Protein AF-D6LEA3-F1 (afdb_monomer_lite)

Structure (mmCIF, N/CA/C/O backbone):
data_AF-D6LEA3-F1
#
_entry.id   AF-D6LEA3-F1
#
loop_
_atom_site.group_PDB
_atom_site.id
_atom_site.type_symbol
_atom_site.label_atom_id
_atom_site.label_alt_id
_atom_site.label_comp_id
_atom_site.label_asym_id
_atom_site.label_entity_id
_atom_site.label_seq_id
_atom_site.pdbx_PDB_ins_code
_atom_site.Cartn_x
_atom_site.Cartn_y
_atom_site.Cartn_z
_atom_site.occupancy
_atom_site.B_iso_or_equiv
_atom_site.auth_seq_id
_atom_site.auth_comp_id
_atom_site.auth_asym_id
_atom_site.auth_atom_id
_atom_site.pdbx_PDB_model_num
ATOM 1 N N . MET A 1 1 ? -4.993 10.351 20.987 1.00 53.00 1 MET A N 1
ATOM 2 C CA . MET A 1 1 ? -3.662 10.835 20.564 1.00 53.00 1 MET A CA 1
ATOM 3 C C . MET A 1 1 ? -3.003 9.816 19.633 1.00 53.00 1 MET A C 1
ATOM 5 O O . MET A 1 1 ? -2.596 10.215 18.554 1.00 53.00 1 MET A O 1
ATOM 9 N N . GLU A 1 2 ? -3.050 8.515 19.950 1.00 58.25 2 GLU A N 1
ATOM 10 C CA . GLU A 1 2 ? -2.489 7.423 19.121 1.00 58.25 2 GLU A CA 1
ATOM 11 C C . GLU A 1 2 ? -2.994 7.355 17.669 1.00 58.25 2 GLU A C 1
ATOM 13 O O . GLU A 1 2 ? -2.197 7.156 16.766 1.00 58.25 2 GLU A O 1
ATOM 18 N N . VAL A 1 3 ? -4.288 7.576 17.401 1.00 57.06 3 VAL A N 1
ATOM 19 C CA . VAL A 1 3 ? -4.841 7.487 16.027 1.00 57.06 3 VAL A CA 1
ATOM 20 C C . VAL A 1 3 ? -4.247 8.537 15.071 1.00 57.06 3 VAL A C 1
ATOM 22 O O . VAL A 1 3 ? -4.172 8.295 13.869 1.00 57.06 3 VAL A O 1
ATOM 25 N N . ARG A 1 4 ? -3.821 9.700 15.591 1.00 60.16 4 ARG A N 1
ATOM 26 C CA . ARG A 1 4 ? -3.188 10.751 14.776 1.00 60.16 4 ARG A CA 1
ATOM 27 C C . ARG A 1 4 ? -1.740 10.409 14.437 1.00 60.16 4 ARG A C 1
ATOM 29 O O . ARG A 1 4 ? -1.396 10.510 13.269 1.00 60.16 4 ARG A O 1
ATOM 36 N N . MET A 1 5 ? -0.962 9.952 15.428 1.00 61.69 5 MET A N 1
ATOM 37 C CA . MET A 1 5 ? 0.414 9.479 15.200 1.00 61.69 5 MET A CA 1
ATOM 38 C C . MET A 1 5 ? 0.423 8.336 14.205 1.00 61.69 5 MET A C 1
ATOM 40 O O . MET A 1 5 ? 1.197 8.371 13.266 1.00 61.69 5 MET A O 1
ATOM 44 N N . LYS A 1 6 ? -0.538 7.414 14.347 1.00 71.19 6 LYS A N 1
ATOM 45 C CA . LYS A 1 6 ? -0.751 6.373 13.363 1.00 71.19 6 LYS A CA 1
ATOM 46 C C . LYS A 1 6 ? -0.901 7.009 11.976 1.00 71.19 6 LYS A C 1
ATOM 48 O O . LYS A 1 6 ? 0.014 6.892 11.176 1.00 71.19 6 LYS A O 1
ATOM 53 N N . LEU A 1 7 ? -1.989 7.710 11.641 1.00 71.75 7 LEU A N 1
ATOM 54 C CA . LEU A 1 7 ? -2.197 8.226 10.265 1.00 71.75 7 LEU A CA 1
ATOM 55 C C . LEU A 1 7 ? -0.983 8.964 9.657 1.00 71.75 7 LEU A C 1
ATOM 57 O O . LEU A 1 7 ? -0.750 8.831 8.457 1.00 71.75 7 LEU A O 1
ATOM 61 N N . GLU A 1 8 ? -0.203 9.681 10.469 1.00 78.56 8 GLU A N 1
ATOM 62 C CA . GLU A 1 8 ? 1.066 10.302 10.064 1.00 78.56 8 GLU A CA 1
ATOM 63 C C . GLU A 1 8 ? 2.120 9.296 9.565 1.00 78.56 8 GLU A C 1
ATOM 65 O O . GLU A 1 8 ? 2.791 9.596 8.576 1.00 78.56 8 GLU A O 1
ATOM 70 N N . ASP A 1 9 ? 2.239 8.098 10.144 1.00 78.94 9 ASP A N 1
ATOM 71 C CA . ASP A 1 9 ? 3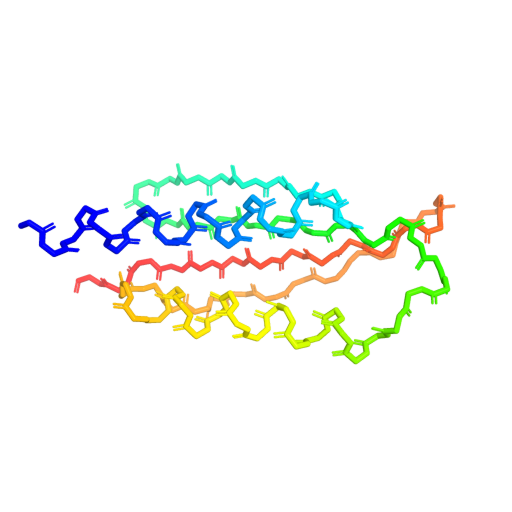.185 7.086 9.651 1.00 78.94 9 ASP A CA 1
ATOM 72 C C . ASP A 1 9 ? 2.753 6.518 8.288 1.00 78.94 9 ASP A C 1
ATOM 74 O O . ASP A 1 9 ? 3.603 6.289 7.431 1.00 78.94 9 ASP A O 1
ATOM 78 N N . LEU A 1 10 ? 1.445 6.376 8.017 1.00 77.94 10 LEU A N 1
ATOM 79 C CA . LEU A 1 10 ? 0.960 5.944 6.691 1.00 77.94 10 LEU A CA 1
ATOM 80 C C . LEU A 1 10 ? 1.287 6.990 5.614 1.00 77.94 10 LEU A C 1
ATOM 82 O O . LEU A 1 10 ? 1.705 6.648 4.508 1.00 77.94 10 LEU A O 1
ATOM 86 N N . PHE A 1 11 ? 1.146 8.276 5.948 1.00 79.69 11 PHE A N 1
ATOM 87 C CA . PHE A 1 11 ? 1.582 9.363 5.069 1.00 79.69 11 PHE A CA 1
ATOM 88 C C . PHE A 1 11 ? 3.107 9.440 4.936 1.00 79.69 11 PHE A C 1
ATOM 90 O O . PHE A 1 11 ? 3.598 9.805 3.868 1.00 79.69 11 PHE A O 1
ATOM 97 N N . SER A 1 12 ? 3.852 9.098 5.987 1.00 84.00 12 SER A N 1
ATOM 98 C CA . SER A 1 12 ? 5.317 9.069 5.962 1.00 84.00 12 SER A CA 1
ATOM 99 C C . SER A 1 12 ? 5.827 7.955 5.056 1.00 84.00 12 SER A C 1
ATOM 101 O O . SER A 1 12 ? 6.677 8.218 4.213 1.00 84.00 12 SER A O 1
ATOM 103 N N . LEU A 1 13 ? 5.234 6.761 5.137 1.00 80.06 13 LEU A N 1
ATOM 104 C CA . LEU A 1 13 ? 5.569 5.647 4.256 1.00 80.06 13 LEU A CA 1
ATOM 105 C C . LEU A 1 13 ? 5.182 5.945 2.801 1.00 80.06 13 LEU A C 1
ATOM 107 O O . LEU A 1 13 ? 5.965 5.697 1.895 1.00 80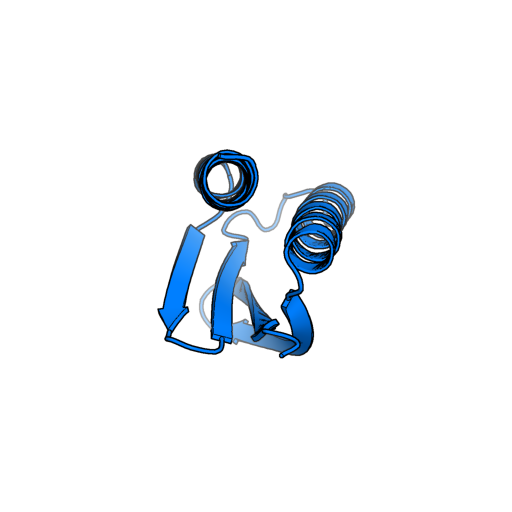.06 13 LEU A O 1
ATOM 111 N N . LYS A 1 14 ? 4.028 6.588 2.560 1.00 81.94 14 LYS A N 1
ATOM 112 C CA . LYS A 1 14 ? 3.691 7.110 1.223 1.00 81.94 14 LYS A CA 1
ATOM 113 C C . LYS A 1 14 ? 4.786 8.046 0.699 1.00 81.94 14 LYS A C 1
ATOM 115 O O . LYS A 1 14 ? 5.166 7.962 -0.465 1.00 81.94 14 LYS A O 1
ATOM 120 N N . LYS A 1 15 ? 5.265 8.963 1.542 1.00 84.44 15 LYS A N 1
ATOM 121 C CA . LYS A 1 15 ? 6.314 9.917 1.172 1.00 84.44 15 LYS A CA 1
ATOM 122 C C . LYS A 1 15 ? 7.638 9.214 0.874 1.00 84.44 15 LYS A C 1
ATOM 124 O O . LYS A 1 15 ? 8.310 9.629 -0.057 1.00 84.44 15 LYS A O 1
ATOM 129 N N . GLU A 1 16 ? 7.982 8.179 1.635 1.00 84.19 16 GLU A N 1
ATOM 130 C CA . GLU A 1 16 ? 9.158 7.339 1.394 1.00 84.19 16 GLU A CA 1
ATOM 131 C C . GLU A 1 16 ? 9.088 6.671 0.018 1.00 84.19 16 GLU A C 1
ATOM 133 O O . GLU A 1 16 ? 10.004 6.822 -0.777 1.00 84.19 16 GLU A O 1
ATOM 138 N N . LEU A 1 17 ? 7.950 6.053 -0.311 1.00 81.56 17 LEU A N 1
ATOM 139 C CA . LEU A 1 17 ? 7.729 5.460 -1.631 1.00 81.56 17 LEU A CA 1
ATOM 140 C C . LEU A 1 17 ? 7.789 6.495 -2.757 1.00 81.56 17 LEU A C 1
ATOM 142 O O . LEU A 1 17 ? 8.276 6.191 -3.832 1.00 81.56 17 LEU A O 1
ATOM 146 N N . SER A 1 18 ? 7.349 7.729 -2.502 1.00 83.50 18 SER A N 1
ATOM 147 C CA . SER A 1 18 ? 7.353 8.799 -3.510 1.00 83.50 18 SER A CA 1
ATOM 148 C C . SER A 1 18 ? 8.759 9.301 -3.886 1.00 83.50 18 SER A C 1
ATOM 150 O O . SER A 1 18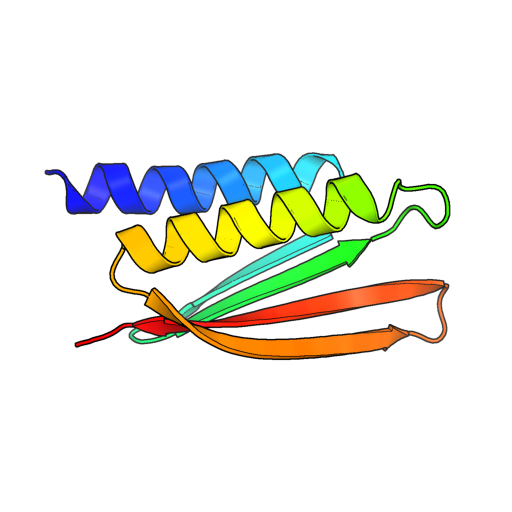 ? 8.858 10.197 -4.722 1.00 83.50 18 SER A O 1
ATOM 152 N N . TYR A 1 19 ? 9.827 8.834 -3.221 1.00 80.75 19 TYR A N 1
ATOM 153 C CA . TYR A 1 19 ? 11.206 9.152 -3.615 1.00 80.75 19 TYR A CA 1
ATOM 154 C C . TYR A 1 19 ? 11.686 8.309 -4.792 1.00 80.75 19 TYR A C 1
ATOM 156 O O . TYR A 1 19 ? 12.452 8.824 -5.601 1.00 80.75 19 TYR A O 1
ATOM 164 N N . ASP A 1 20 ? 11.221 7.063 -4.861 1.00 79.31 20 ASP A N 1
ATOM 165 C CA . ASP A 1 20 ? 11.681 6.073 -5.836 1.00 79.31 20 ASP A CA 1
ATOM 166 C C . ASP A 1 20 ? 10.563 5.661 -6.814 1.00 79.31 20 ASP A C 1
ATOM 168 O O . ASP A 1 20 ? 10.854 5.126 -7.871 1.00 79.31 20 ASP A O 1
ATOM 172 N N . TYR A 1 21 ? 9.290 5.924 -6.485 1.00 80.81 21 TYR A N 1
ATOM 173 C CA . TYR A 1 21 ? 8.117 5.511 -7.267 1.00 80.81 21 TYR A CA 1
ATOM 174 C C . TYR A 1 21 ? 7.126 6.659 -7.459 1.00 80.81 21 TYR A C 1
ATOM 176 O O . TYR A 1 21 ? 6.968 7.522 -6.584 1.00 80.81 21 TYR A O 1
ATOM 184 N N . GLU A 1 22 ? 6.342 6.623 -8.537 1.00 83.62 22 GLU A N 1
ATOM 185 C CA . GLU A 1 22 ? 5.188 7.514 -8.654 1.00 83.62 22 GLU A CA 1
ATOM 186 C C . GLU A 1 22 ? 4.053 6.991 -7.760 1.00 83.62 22 GLU A C 1
ATOM 188 O O . GLU A 1 22 ? 3.539 5.890 -7.958 1.00 83.62 22 GLU A O 1
ATOM 193 N N . VAL A 1 23 ? 3.646 7.764 -6.741 1.00 82.44 23 VAL A N 1
ATOM 194 C CA . VAL A 1 23 ? 2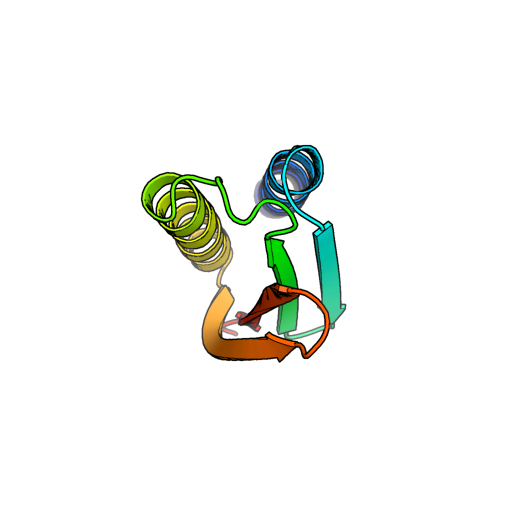.628 7.320 -5.770 1.00 82.44 23 VAL A CA 1
ATOM 195 C C . VAL A 1 23 ? 1.435 8.261 -5.673 1.00 82.44 23 VAL A C 1
ATOM 197 O O . VAL A 1 23 ? 1.495 9.352 -5.087 1.00 82.44 23 VAL A O 1
ATOM 200 N N . ILE A 1 24 ? 0.272 7.776 -6.109 1.00 85.19 24 ILE A N 1
ATOM 201 C CA . ILE A 1 24 ? -1.010 8.462 -5.934 1.00 85.19 24 ILE A CA 1
ATOM 202 C C . ILE A 1 24 ? -1.727 7.878 -4.722 1.00 85.19 24 ILE A C 1
ATOM 204 O O . ILE A 1 24 ? -2.103 6.712 -4.700 1.00 85.19 24 ILE A O 1
ATOM 208 N N . PHE A 1 25 ? -1.984 8.719 -3.721 1.00 84.06 25 PHE A N 1
ATOM 209 C CA . PHE A 1 25 ? -2.695 8.327 -2.504 1.00 84.06 25 PHE A CA 1
ATOM 210 C C . PHE A 1 25 ? -4.018 9.075 -2.392 1.00 84.06 25 PHE A C 1
ATOM 212 O O . PHE A 1 25 ? -4.035 10.308 -2.354 1.00 84.06 25 PHE A O 1
ATOM 219 N N . GLN A 1 26 ? -5.111 8.327 -2.284 1.00 85.38 26 GLN A N 1
ATOM 220 C CA . GLN A 1 26 ? -6.459 8.852 -2.107 1.00 85.38 26 GLN A CA 1
ATOM 221 C C . GLN A 1 26 ? -7.105 8.237 -0.867 1.00 85.38 26 GLN A C 1
ATOM 223 O O . GLN A 1 26 ? -7.216 7.020 -0.738 1.00 85.38 26 GLN A O 1
ATOM 228 N N . LEU A 1 27 ? -7.560 9.097 0.045 1.00 79.12 27 LEU A N 1
ATOM 229 C CA . LEU A 1 27 ? -8.289 8.704 1.245 1.00 79.12 27 LEU A CA 1
ATOM 230 C C . LEU A 1 27 ? -9.739 9.165 1.126 1.00 79.12 27 LEU A C 1
ATOM 232 O O . LEU A 1 27 ? -10.016 10.362 1.073 1.00 79.12 27 LEU A O 1
ATOM 236 N N . ASN A 1 28 ? -10.658 8.209 1.186 1.00 78.12 28 ASN A N 1
ATOM 237 C CA . ASN A 1 28 ? -12.089 8.453 1.306 1.00 78.12 28 ASN A CA 1
ATOM 238 C C . ASN A 1 28 ? -12.574 7.925 2.666 1.00 78.12 28 ASN A C 1
ATOM 240 O O . ASN A 1 28 ? -11.875 7.175 3.342 1.00 78.12 28 ASN A O 1
ATOM 244 N N . ASN A 1 29 ? -13.808 8.251 3.069 1.00 71.88 29 ASN A N 1
ATOM 245 C CA . ASN A 1 29 ? -14.336 7.950 4.415 1.00 71.88 29 ASN A CA 1
ATOM 246 C C . ASN A 1 29 ? -14.212 6.482 4.880 1.00 71.88 29 ASN A C 1
ATOM 248 O O . ASN A 1 29 ? -14.330 6.213 6.075 1.00 71.88 29 ASN A O 1
ATOM 252 N N . LYS A 1 30 ? -14.046 5.530 3.956 1.00 78.19 30 LYS A N 1
ATOM 253 C CA . LYS A 1 30 ? -13.959 4.092 4.247 1.00 78.19 30 LYS A CA 1
ATOM 254 C C . LYS A 1 30 ? -12.856 3.367 3.486 1.00 78.19 30 LYS A C 1
ATOM 256 O O . LYS A 1 30 ? -12.726 2.163 3.671 1.00 78.19 30 LYS A O 1
ATOM 261 N N . THR A 1 31 ? -12.123 4.050 2.614 1.00 82.19 31 THR A N 1
ATOM 262 C CA . THR A 1 31 ? -11.159 3.399 1.726 1.00 82.19 31 THR A CA 1
ATOM 263 C C . THR A 1 31 ? -9.898 4.227 1.599 1.00 82.19 31 THR A C 1
ATOM 265 O O . THR A 1 31 ? -9.970 5.453 1.511 1.00 82.19 31 THR A O 1
ATOM 268 N N . VAL A 1 32 ? -8.763 3.544 1.550 1.00 83.75 32 VAL A N 1
ATOM 269 C CA . VAL A 1 32 ? -7.479 4.107 1.137 1.00 83.75 32 VAL A CA 1
ATOM 270 C C . VAL A 1 32 ? -7.124 3.446 -0.183 1.00 83.75 32 VAL A C 1
ATOM 272 O O . VAL A 1 32 ? -7.126 2.223 -0.273 1.00 83.75 32 VAL A O 1
ATOM 275 N N . THR A 1 33 ? -6.850 4.241 -1.204 1.00 85.44 33 THR A N 1
ATOM 276 C CA . THR A 1 33 ? -6.386 3.759 -2.504 1.00 85.44 33 THR A CA 1
ATOM 277 C C . THR A 1 33 ? -4.998 4.313 -2.745 1.00 85.44 33 THR A C 1
ATOM 279 O O . THR A 1 33 ? -4.777 5.516 -2.591 1.00 85.44 33 THR A O 1
ATOM 282 N N . ILE A 1 34 ? -4.074 3.429 -3.098 1.00 83.94 34 ILE A N 1
ATOM 283 C CA . ILE A 1 34 ? -2.678 3.756 -3.349 1.00 83.94 34 ILE A CA 1
ATOM 284 C C . ILE A 1 34 ? -2.331 3.166 -4.707 1.00 83.94 34 ILE A C 1
ATOM 286 O O . ILE A 1 34 ? -2.415 1.953 -4.873 1.00 83.94 34 ILE A O 1
ATOM 290 N N . LEU A 1 35 ? -2.020 4.017 -5.679 1.00 85.38 35 LEU A N 1
ATOM 291 C CA . LEU A 1 35 ? -1.397 3.591 -6.929 1.00 85.38 35 LEU A CA 1
ATOM 292 C C . LEU A 1 35 ? 0.097 3.838 -6.809 1.00 85.38 35 LEU A C 1
ATOM 294 O O . LEU A 1 35 ? 0.483 4.910 -6.344 1.00 85.38 35 LEU A O 1
ATOM 298 N N . VAL A 1 36 ? 0.884 2.843 -7.189 1.00 84.06 36 VAL A N 1
ATOM 299 C CA . VAL A 1 36 ? 2.341 2.875 -7.207 1.00 84.06 36 VAL A CA 1
ATOM 300 C C . VAL A 1 36 ? 2.776 2.471 -8.610 1.00 84.06 36 VAL A C 1
ATOM 302 O O . VAL A 1 36 ? 2.376 1.405 -9.076 1.00 84.06 36 VAL A O 1
ATOM 305 N N . THR A 1 37 ? 3.547 3.327 -9.263 1.00 81.50 37 THR A N 1
ATOM 306 C CA . THR A 1 37 ? 4.140 3.084 -10.578 1.00 81.50 37 THR A CA 1
ATOM 307 C C . THR A 1 37 ? 5.638 2.887 -10.391 1.00 81.50 37 THR A C 1
ATOM 309 O O . THR A 1 37 ? 6.277 3.721 -9.741 1.00 81.50 37 THR A O 1
ATOM 312 N N . ASP A 1 38 ? 6.173 1.788 -10.919 1.00 73.88 38 ASP A N 1
ATOM 313 C CA . ASP A 1 38 ? 7.619 1.583 -11.002 1.00 73.88 38 ASP A CA 1
ATOM 314 C C . ASP A 1 38 ? 8.116 2.169 -12.327 1.00 73.88 38 ASP A C 1
ATOM 316 O O . ASP A 1 38 ? 7.793 1.638 -13.385 1.00 73.88 38 ASP A O 1
ATOM 320 N N . GLU A 1 39 ? 8.794 3.320 -12.260 1.00 65.12 39 GLU A N 1
ATOM 321 C CA . GLU A 1 39 ? 9.330 4.019 -13.443 1.00 65.12 39 GLU A CA 1
ATOM 322 C C . GLU A 1 39 ? 10.691 3.440 -13.884 1.00 65.12 39 GLU A C 1
ATOM 324 O O . GLU A 1 39 ? 11.170 3.745 -14.978 1.00 65.12 39 GLU A O 1
ATOM 329 N N . ASP A 1 40 ? 11.332 2.610 -13.050 1.00 59.94 40 ASP A N 1
ATOM 330 C CA . ASP A 1 40 ? 12.629 2.005 -13.347 1.00 59.94 40 ASP A CA 1
ATOM 331 C C . ASP A 1 40 ? 12.463 0.507 -13.657 1.00 59.94 40 ASP A C 1
ATOM 333 O O . ASP A 1 40 ? 12.398 -0.333 -12.763 1.00 59.94 40 ASP A O 1
ATOM 337 N N . GLU A 1 41 ? 12.514 0.140 -14.945 1.00 55.19 41 GLU A N 1
ATOM 338 C CA . GLU A 1 41 ? 12.581 -1.269 -15.396 1.00 55.19 41 GLU A CA 1
ATOM 339 C C . GLU A 1 41 ? 13.813 -2.031 -14.835 1.00 55.19 41 GLU A C 1
ATOM 341 O O . GLU A 1 41 ? 13.878 -3.259 -14.922 1.00 55.19 41 GLU A O 1
ATOM 346 N N . GLU A 1 42 ? 14.809 -1.328 -14.268 1.00 56.50 42 GLU A N 1
ATOM 347 C CA . GLU A 1 42 ? 15.982 -1.911 -13.587 1.00 56.50 42 GLU A CA 1
ATOM 348 C C . GLU A 1 42 ? 15.835 -2.000 -12.051 1.00 56.50 42 GLU A C 1
ATOM 350 O O . GLU A 1 42 ? 16.760 -2.462 -11.372 1.00 56.50 42 GLU A O 1
ATOM 355 N N . GLY A 1 43 ? 14.697 -1.573 -11.493 1.00 61.84 43 GLY A N 1
ATOM 356 C CA . GLY A 1 43 ? 14.382 -1.691 -10.073 1.00 61.84 43 GLY A CA 1
ATOM 357 C C . GLY A 1 43 ? 14.343 -3.151 -9.607 1.00 61.84 43 GLY A C 1
ATOM 358 O O . GLY A 1 43 ? 13.864 -4.047 -10.301 1.00 61.84 43 GLY A O 1
ATOM 359 N N . ASP A 1 44 ? 14.868 -3.423 -8.411 1.00 68.31 44 ASP A N 1
ATOM 360 C CA . ASP A 1 44 ? 14.852 -4.773 -7.842 1.00 68.31 44 ASP A CA 1
ATOM 361 C C . ASP A 1 44 ? 13.404 -5.097 -7.412 1.00 68.31 44 ASP A C 1
ATOM 363 O O . ASP A 1 44 ? 12.926 -4.584 -6.397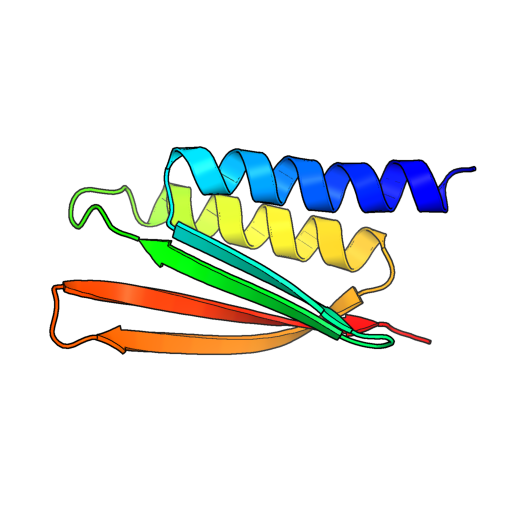 1.00 68.31 44 ASP A O 1
ATOM 367 N N . GLU A 1 45 ? 12.683 -5.944 -8.163 1.00 74.25 45 GLU A N 1
ATOM 368 C CA . GLU A 1 45 ? 11.290 -6.364 -7.871 1.00 74.25 45 GLU A CA 1
ATOM 369 C C . GLU A 1 45 ? 11.093 -6.798 -6.400 1.00 74.25 45 GLU A C 1
ATOM 371 O O . GLU A 1 45 ? 10.004 -6.690 -5.818 1.00 74.25 45 GLU A O 1
ATOM 376 N N . ILE A 1 46 ? 12.167 -7.296 -5.775 1.00 78.81 46 ILE A N 1
ATOM 377 C CA . ILE A 1 46 ? 12.227 -7.668 -4.359 1.00 78.81 46 ILE A CA 1
ATOM 378 C C . ILE A 1 46 ? 12.049 -6.443 -3.453 1.00 78.81 46 ILE A C 1
ATOM 380 O O . ILE A 1 46 ? 11.292 -6.506 -2.479 1.00 78.81 46 ILE A O 1
ATOM 384 N N . GLU A 1 47 ? 12.737 -5.340 -3.747 1.00 81.38 47 GLU A N 1
ATOM 385 C CA . GLU A 1 47 ? 12.628 -4.087 -3.001 1.00 81.38 47 GLU A CA 1
ATOM 386 C C . GLU A 1 47 ? 11.221 -3.500 -3.133 1.00 81.38 47 GLU A C 1
ATOM 388 O O . GLU A 1 47 ? 10.607 -3.141 -2.120 1.00 81.38 47 GLU A O 1
ATOM 393 N N . PHE A 1 48 ? 10.673 -3.500 -4.351 1.00 80.38 48 PHE A N 1
ATOM 394 C CA . PHE A 1 48 ? 9.306 -3.058 -4.616 1.00 80.38 48 PHE A CA 1
ATOM 395 C C . PHE A 1 48 ? 8.286 -3.869 -3.805 1.00 80.38 48 PHE A C 1
ATOM 397 O O . PHE A 1 48 ? 7.492 -3.324 -3.030 1.00 80.38 48 PHE A O 1
ATOM 404 N N . SER A 1 49 ? 8.378 -5.199 -3.878 1.00 82.75 49 SER A N 1
ATOM 405 C CA . SER A 1 49 ? 7.517 -6.118 -3.129 1.00 82.75 49 SER A CA 1
ATOM 406 C C . SER A 1 49 ? 7.635 -5.931 -1.612 1.00 82.75 49 SER A C 1
ATOM 408 O O . SER A 1 49 ? 6.638 -6.009 -0.886 1.00 82.75 49 SER A O 1
ATOM 410 N N . TYR A 1 50 ? 8.841 -5.681 -1.098 1.00 86.38 50 TYR A N 1
ATOM 411 C CA . TYR A 1 50 ? 9.066 -5.418 0.325 1.00 86.38 50 TYR A CA 1
ATOM 412 C C . TYR A 1 50 ? 8.364 -4.131 0.778 1.00 86.38 50 TYR A C 1
ATOM 414 O O . TYR A 1 50 ? 7.648 -4.123 1.785 1.00 86.38 50 TYR A O 1
ATOM 422 N N . LYS A 1 51 ? 8.512 -3.062 -0.003 1.00 83.69 51 LYS A N 1
ATOM 423 C CA . LYS A 1 51 ? 7.897 -1.755 0.229 1.00 83.69 51 LYS A CA 1
ATOM 424 C C . LYS A 1 51 ? 6.359 -1.810 0.180 1.00 83.69 51 LYS A C 1
ATOM 426 O O . LYS A 1 51 ? 5.701 -1.263 1.071 1.00 83.69 51 LYS A O 1
ATOM 431 N N . LEU A 1 52 ? 5.768 -2.558 -0.759 1.00 84.88 52 LEU A N 1
ATOM 432 C CA . LEU A 1 52 ? 4.317 -2.807 -0.788 1.00 84.88 52 LEU A CA 1
ATOM 433 C C . LEU A 1 52 ? 3.834 -3.584 0.447 1.00 84.88 52 LEU A C 1
ATOM 435 O O . LEU A 1 52 ? 2.815 -3.235 1.047 1.00 84.88 52 LEU A O 1
ATOM 439 N N . ASN A 1 53 ? 4.577 -4.606 0.879 1.00 87.62 53 ASN A N 1
ATOM 440 C CA . ASN A 1 53 ? 4.236 -5.373 2.079 1.00 87.62 53 ASN A CA 1
ATOM 441 C C . ASN A 1 53 ? 4.303 -4.527 3.358 1.00 87.62 53 ASN A C 1
ATOM 443 O O . ASN A 1 53 ? 3.459 -4.683 4.243 1.00 87.62 53 ASN A O 1
ATOM 447 N N . LEU A 1 54 ? 5.268 -3.610 3.474 1.00 87.88 54 LEU A N 1
ATOM 448 C CA . LEU A 1 54 ? 5.313 -2.651 4.583 1.00 87.88 54 LEU A CA 1
ATOM 449 C C . LEU A 1 54 ? 4.048 -1.789 4.630 1.00 87.88 54 LEU A C 1
ATOM 451 O O . LEU A 1 54 ? 3.467 -1.610 5.700 1.00 87.88 54 LEU A O 1
ATOM 455 N N . LEU A 1 55 ? 3.592 -1.309 3.473 1.00 85.25 55 LEU A N 1
ATOM 456 C CA . LEU A 1 55 ? 2.386 -0.494 3.353 1.00 85.25 55 LEU A CA 1
ATOM 457 C C . LEU A 1 55 ? 1.132 -1.258 3.783 1.00 85.25 55 LEU A C 1
ATOM 459 O O . LEU A 1 55 ? 0.299 -0.710 4.505 1.00 85.25 55 LEU A O 1
ATOM 463 N N . ILE A 1 56 ? 1.024 -2.528 3.384 1.00 87.56 56 ILE A N 1
ATOM 464 C CA . ILE A 1 56 ? -0.084 -3.407 3.772 1.00 87.56 56 ILE A CA 1
ATOM 465 C C . ILE A 1 56 ? -0.094 -3.625 5.287 1.00 87.56 56 ILE A C 1
ATOM 467 O O . ILE A 1 56 ? -1.101 -3.351 5.937 1.00 87.56 56 ILE A O 1
ATOM 471 N N . ASN A 1 57 ? 1.040 -4.030 5.863 1.00 88.19 57 ASN A N 1
ATOM 472 C CA . ASN A 1 57 ? 1.162 -4.252 7.306 1.00 88.19 57 ASN A CA 1
ATOM 473 C C . ASN A 1 57 ? 0.851 -2.982 8.110 1.00 88.19 57 ASN A C 1
ATOM 475 O O . ASN A 1 57 ? 0.221 -3.040 9.169 1.00 88.19 57 ASN A O 1
ATOM 479 N N . LEU A 1 58 ? 1.288 -1.821 7.617 1.00 85.38 58 LEU A N 1
ATOM 480 C CA . LEU A 1 58 ? 1.009 -0.548 8.263 1.00 85.38 58 LEU A CA 1
ATOM 481 C C . LEU A 1 58 ? -0.479 -0.201 8.175 1.00 85.38 58 LEU A C 1
ATOM 483 O O . LEU A 1 58 ? -1.062 0.192 9.177 1.00 85.38 58 LEU A O 1
ATOM 487 N N . ALA A 1 59 ? -1.124 -0.398 7.023 1.00 84.31 59 ALA A N 1
ATOM 488 C CA . ALA A 1 59 ? -2.563 -0.192 6.880 1.00 84.31 59 ALA A CA 1
ATOM 489 C C . ALA A 1 59 ? -3.369 -1.071 7.864 1.00 84.31 59 ALA A C 1
ATOM 491 O O . ALA A 1 59 ? -4.281 -0.577 8.536 1.00 84.31 59 ALA A O 1
ATOM 492 N N . GLU A 1 60 ? -2.978 -2.334 8.046 1.00 86.12 60 GLU A N 1
ATOM 493 C CA . GLU A 1 60 ? -3.638 -3.259 8.978 1.00 86.12 60 GLU A CA 1
ATOM 494 C C . GLU A 1 60 ? -3.567 -2.795 10.440 1.00 86.12 60 GLU A C 1
ATOM 496 O O . GLU A 1 60 ? -4.567 -2.848 11.161 1.00 86.12 60 GLU A O 1
ATOM 501 N N . GLN A 1 61 ? -2.441 -2.221 10.881 1.00 85.69 61 GLN A N 1
ATOM 502 C CA . GLN A 1 61 ? -2.295 -1.666 12.240 1.00 85.69 61 GLN A CA 1
ATOM 503 C C . GLN A 1 61 ? -3.266 -0.498 12.545 1.00 85.69 61 GLN A C 1
ATOM 505 O O . GLN A 1 61 ? -3.358 -0.025 13.692 1.00 85.69 61 GLN A O 1
ATOM 510 N N . TYR A 1 62 ? -3.946 0.006 11.508 1.00 79.62 62 TYR A N 1
ATOM 511 C CA . TYR A 1 62 ? -4.792 1.200 11.494 1.00 79.62 62 TYR A CA 1
ATOM 512 C C . TYR A 1 62 ? -6.248 0.836 11.226 1.00 79.62 62 TYR A C 1
ATOM 514 O O . TYR A 1 62 ? -7.072 1.721 10.979 1.00 79.62 62 TYR A O 1
ATOM 522 N N . ASN A 1 63 ? -6.56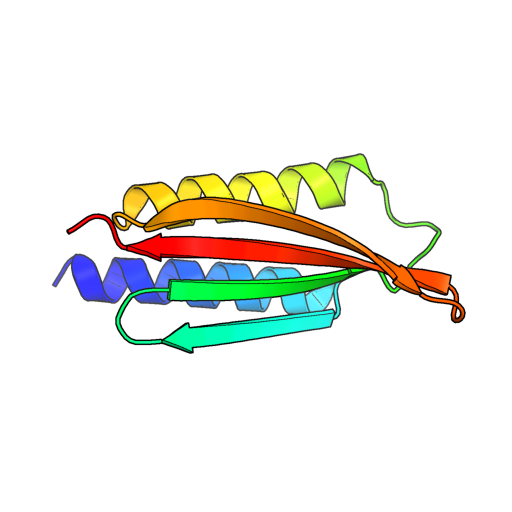1 -0.459 11.310 1.00 82.75 63 ASN A N 1
ATOM 523 C CA . ASN A 1 63 ? -7.854 -1.039 10.989 1.00 82.75 63 ASN A CA 1
ATOM 524 C C . ASN A 1 63 ? -8.232 -0.802 9.525 1.00 82.75 63 ASN A C 1
ATOM 526 O O . ASN A 1 63 ? -9.395 -0.536 9.225 1.00 82.75 63 ASN A O 1
ATOM 530 N N . TYR A 1 64 ? -7.257 -0.842 8.619 1.00 85.69 64 TYR A N 1
ATOM 531 C CA . TYR A 1 64 ? -7.519 -0.961 7.195 1.00 85.69 64 TYR A CA 1
ATOM 532 C C . TYR A 1 64 ? -7.109 -2.355 6.728 1.00 85.69 64 TYR A C 1
ATOM 534 O O . TYR A 1 64 ? -5.938 -2.705 6.786 1.00 85.69 64 TYR A O 1
ATOM 542 N N . SER A 1 65 ? -8.060 -3.138 6.242 1.00 88.25 65 SER A N 1
ATOM 543 C CA . SER A 1 65 ? -7.799 -4.422 5.604 1.00 88.25 65 SER A CA 1
ATOM 544 C C . SER A 1 65 ? -7.557 -4.219 4.110 1.00 88.25 65 SER A C 1
ATOM 546 O O . SER A 1 65 ? -8.214 -3.394 3.466 1.00 88.25 65 SER A O 1
ATOM 548 N N . LEU A 1 66 ? -6.602 -4.954 3.539 1.00 89.19 66 LEU A N 1
ATOM 549 C CA . LEU A 1 66 ? -6.411 -4.981 2.092 1.00 89.19 66 LEU A CA 1
ATOM 550 C C . LEU A 1 66 ? -7.640 -5.631 1.441 1.00 89.19 66 LEU A C 1
ATOM 552 O O . LEU A 1 66 ? -7.946 -6.794 1.683 1.00 89.19 66 LEU A O 1
ATOM 556 N N . ASP A 1 67 ? -8.354 -4.866 0.621 1.00 90.06 67 ASP A N 1
ATOM 557 C CA . ASP A 1 67 ? -9.564 -5.310 -0.074 1.00 90.06 67 ASP A CA 1
ATOM 558 C C . ASP A 1 67 ? -9.241 -5.838 -1.473 1.00 90.06 67 ASP A C 1
ATOM 560 O O . ASP A 1 67 ? -9.829 -6.822 -1.922 1.00 90.06 67 ASP A O 1
ATOM 564 N N . LYS A 1 68 ? -8.318 -5.176 -2.182 1.00 87.38 68 LYS A N 1
ATOM 565 C CA . LYS A 1 68 ? -7.954 -5.549 -3.550 1.00 87.38 68 LYS A CA 1
ATOM 566 C C . LYS A 1 68 ? -6.541 -5.098 -3.917 1.00 87.38 68 LYS A C 1
ATOM 568 O O . LYS A 1 68 ? -6.152 -3.977 -3.602 1.00 87.38 68 LYS A O 1
ATOM 573 N N . VAL A 1 69 ? -5.843 -5.946 -4.669 1.00 89.00 69 VAL A N 1
ATOM 574 C CA . VAL A 1 69 ? -4.638 -5.607 -5.440 1.00 89.00 69 VAL A CA 1
ATOM 575 C C . VAL A 1 69 ? -4.993 -5.686 -6.922 1.00 89.00 69 VAL A C 1
ATOM 577 O O . VAL A 1 69 ? -5.780 -6.545 -7.333 1.00 89.00 69 VAL A O 1
ATOM 580 N N . THR A 1 70 ? -4.523 -4.752 -7.737 1.00 86.19 70 THR A N 1
ATOM 581 C CA . THR A 1 70 ? -4.706 -4.794 -9.192 1.00 86.19 70 THR A CA 1
ATOM 582 C C . THR A 1 70 ? -3.467 -4.242 -9.869 1.00 86.19 70 THR A C 1
ATOM 584 O O . THR A 1 70 ? -3.069 -3.125 -9.566 1.00 86.19 70 THR A O 1
ATOM 587 N N . GLU A 1 71 ? -2.906 -5.014 -10.787 1.00 83.25 71 GLU A N 1
ATOM 588 C CA . GLU A 1 71 ? -1.770 -4.621 -11.617 1.00 83.25 71 GLU A CA 1
ATOM 589 C C . GLU A 1 71 ? -2.270 -4.221 -13.006 1.00 83.25 71 GLU A C 1
ATOM 591 O O . GLU A 1 71 ? -3.181 -4.849 -13.561 1.00 83.25 71 GLU A O 1
ATOM 596 N N . PHE A 1 72 ? -1.695 -3.157 -13.552 1.00 79.31 72 PHE A N 1
ATOM 597 C CA . PHE A 1 72 ? -1.955 -2.685 -14.901 1.00 79.31 72 PHE A CA 1
ATOM 598 C C . PHE A 1 72 ? -0.626 -2.564 -15.634 1.00 79.31 72 PHE A C 1
ATOM 600 O O . PHE A 1 72 ? 0.163 -1.680 -15.322 1.00 79.31 72 PHE A O 1
ATOM 607 N N . ALA A 1 73 ? -0.430 -3.403 -16.646 1.00 69.12 73 ALA A N 1
ATOM 608 C CA . ALA A 1 73 ? 0.623 -3.177 -17.622 1.00 69.12 73 ALA A CA 1
ATOM 609 C C . ALA A 1 73 ? 0.201 -2.006 -18.515 1.00 69.12 73 ALA A C 1
ATOM 611 O O . ALA A 1 73 ? -0.843 -2.071 -19.185 1.00 69.12 73 ALA A O 1
ATOM 612 N N . THR A 1 74 ? 0.968 -0.920 -18.507 1.00 63.19 74 THR A N 1
ATOM 613 C CA . THR A 1 74 ? 0.744 0.189 -19.436 1.00 63.19 74 THR A CA 1
ATOM 614 C C . THR A 1 74 ? 1.517 -0.043 -20.733 1.00 63.19 74 THR A C 1
ATOM 616 O O . THR A 1 74 ? 2.472 -0.808 -20.796 1.00 63.19 74 THR A O 1
ATOM 619 N N . CYS A 1 75 ? 1.080 0.585 -21.826 1.00 57.16 75 CYS A N 1
ATOM 620 C CA . CYS A 1 75 ? 1.801 0.493 -23.101 1.00 57.16 75 CYS A CA 1
ATOM 621 C C . CYS A 1 75 ? 3.104 1.317 -23.118 1.00 57.16 75 CYS A C 1
ATOM 623 O O . CYS A 1 75 ? 3.800 1.279 -24.130 1.00 57.16 75 CYS A O 1
ATOM 625 N N . GLU A 1 76 ? 3.405 2.073 -22.054 1.00 58.84 76 GLU A N 1
ATOM 626 C CA . GLU A 1 76 ? 4.506 3.048 -21.990 1.00 58.84 76 GLU A CA 1
ATOM 627 C C . GLU A 1 76 ? 5.661 2.631 -21.058 1.00 58.84 76 GLU A C 1
ATOM 629 O O . GLU A 1 76 ? 6.502 3.467 -20.771 1.00 58.84 76 GLU A O 1
ATOM 634 N N . ALA A 1 77 ? 5.763 1.332 -20.732 1.00 57.19 77 ALA A N 1
ATOM 635 C CA . ALA A 1 77 ? 6.824 0.665 -19.949 1.00 57.19 77 ALA A CA 1
ATOM 636 C C . ALA A 1 77 ? 6.627 0.606 -18.425 1.00 57.19 77 ALA A C 1
ATOM 638 O O . ALA A 1 77 ? 7.271 -0.214 -17.782 1.00 57.19 77 ALA A O 1
ATOM 639 N N . ASP A 1 78 ? 5.663 1.338 -17.866 1.00 65.81 78 ASP A N 1
ATOM 640 C CA . ASP A 1 78 ? 5.472 1.318 -16.417 1.00 65.81 78 ASP A CA 1
ATOM 641 C C . ASP A 1 78 ? 4.380 0.330 -15.982 1.00 65.81 78 ASP A C 1
ATOM 643 O O . ASP A 1 78 ? 3.220 0.408 -16.427 1.00 65.81 78 ASP A O 1
ATOM 647 N N . ASP A 1 79 ? 4.731 -0.580 -15.073 1.00 75.75 79 ASP A N 1
ATOM 648 C CA . ASP A 1 79 ? 3.773 -1.436 -14.379 1.00 75.75 79 ASP A CA 1
ATOM 649 C C . ASP A 1 79 ? 3.157 -0.670 -13.200 1.00 75.75 79 ASP A C 1
ATOM 651 O O . ASP A 1 79 ? 3.829 -0.238 -12.260 1.00 75.75 79 ASP A O 1
ATOM 655 N N . ILE A 1 80 ? 1.833 -0.501 -13.234 1.00 83.56 80 ILE A N 1
ATOM 656 C CA . ILE A 1 80 ? 1.096 0.196 -12.178 1.00 83.56 80 ILE A CA 1
ATOM 657 C C . ILE A 1 80 ? 0.483 -0.830 -11.235 1.00 83.56 80 ILE A C 1
ATOM 659 O O . ILE A 1 80 ? -0.429 -1.572 -11.606 1.00 83.56 80 ILE A O 1
ATOM 663 N N . THR A 1 81 ? 0.885 -0.791 -9.969 1.00 87.75 81 THR A N 1
ATOM 664 C CA . THR A 1 81 ? 0.259 -1.560 -8.893 1.00 87.75 81 THR A CA 1
ATOM 665 C C . THR A 1 81 ? -0.704 -0.687 -8.095 1.00 87.75 81 THR A C 1
ATOM 667 O O . THR A 1 81 ? -0.326 0.295 -7.460 1.00 87.75 81 THR A O 1
ATOM 670 N N . MET A 1 82 ? -1.981 -1.066 -8.072 1.00 89.31 82 MET A N 1
ATOM 671 C CA . MET A 1 82 ? -3.014 -0.426 -7.262 1.00 89.31 82 MET A CA 1
ATOM 672 C C . MET A 1 82 ? -3.391 -1.288 -6.057 1.00 89.31 82 MET A C 1
ATOM 674 O O . MET A 1 82 ? -3.899 -2.402 -6.197 1.00 89.31 82 MET A O 1
ATOM 678 N N . LEU A 1 83 ? -3.246 -0.710 -4.868 1.00 89.25 83 LEU A N 1
ATOM 679 C CA . LEU A 1 83 ? -3.681 -1.261 -3.592 1.00 89.25 83 LEU A CA 1
ATOM 680 C C . LEU A 1 83 ? -4.927 -0.519 -3.101 1.00 89.25 83 LEU A C 1
ATOM 682 O O . LEU A 1 83 ? -4.934 0.706 -2.960 1.00 89.25 83 LEU A O 1
ATOM 686 N N . ILE A 1 84 ? -5.997 -1.261 -2.823 1.00 89.50 84 ILE A N 1
ATOM 687 C CA . ILE A 1 84 ? -7.229 -0.739 -2.229 1.00 89.50 84 ILE A CA 1
ATOM 688 C C . ILE A 1 84 ? -7.389 -1.358 -0.853 1.00 89.50 84 ILE A C 1
ATOM 690 O O . ILE A 1 84 ? -7.546 -2.570 -0.723 1.00 89.50 84 ILE A O 1
ATOM 694 N N . PHE A 1 85 ? -7.437 -0.510 0.163 1.00 88.12 85 PHE A N 1
ATOM 695 C CA . PHE A 1 85 ? -7.727 -0.892 1.531 1.00 88.12 85 PHE A CA 1
ATOM 696 C C . PHE A 1 85 ? -9.113 -0.407 1.945 1.00 88.12 85 PHE A C 1
ATOM 698 O O . PHE A 1 85 ? -9.530 0.700 1.588 1.00 88.12 85 PHE A O 1
ATOM 705 N N . LYS A 1 86 ? -9.820 -1.202 2.746 1.00 88.81 86 LYS A N 1
ATOM 706 C CA . LYS A 1 86 ? -11.084 -0.836 3.388 1.00 88.81 86 LYS A CA 1
ATOM 707 C C . LYS A 1 86 ? -10.884 -0.687 4.879 1.00 88.81 86 LYS A C 1
ATOM 709 O O . LYS A 1 86 ? -10.200 -1.477 5.505 1.00 88.81 86 LYS A O 1
ATOM 714 N N . ARG A 1 87 ? -11.523 0.321 5.460 1.00 82.62 87 ARG A N 1
ATOM 715 C CA . ARG A 1 87 ? -11.530 0.496 6.905 1.00 82.62 87 ARG A CA 1
ATOM 716 C C . ARG A 1 87 ? -12.458 -0.532 7.541 1.00 82.62 87 ARG A C 1
ATOM 718 O O . ARG A 1 87 ? -13.671 -0.489 7.306 1.00 82.62 87 ARG A O 1
ATOM 725 N N . ASP A 1 88 ? -11.893 -1.395 8.368 1.00 73.19 88 ASP A N 1
ATOM 726 C CA . ASP A 1 88 ? -12.653 -2.261 9.251 1.00 73.19 88 ASP A CA 1
ATOM 727 C C . ASP A 1 88 ? -13.348 -1.379 10.297 1.00 73.19 88 ASP A C 1
ATOM 729 O O . ASP A 1 88 ? -12.769 -0.429 10.836 1.00 73.19 88 ASP A O 1
ATOM 733 N N . ARG A 1 89 ? -14.651 -1.613 10.465 1.00 61.47 89 ARG A N 1
ATOM 734 C CA . ARG A 1 89 ? -15.556 -0.763 11.252 1.00 61.47 89 ARG A CA 1
ATOM 735 C C . ARG A 1 89 ? -15.140 -0.624 12.709 1.00 61.47 89 ARG A C 1
ATOM 737 O O . ARG A 1 89 ? -14.843 -1.662 13.334 1.00 61.47 89 ARG A O 1
#

Radius of gyration: 13.17 Å; chains: 1; bounding box: 32×18×44 Å

Foldseek 3Di:
DVLVVLVVVLVVLQVVLVVQWPWDWDDDPWKIKIKTKHPDPPDDVVVVVVSVVVSQVSCVVNQWHFPDWDWDDDPPGIIIIMTMTTHDD

pLDDT: mean 78.38, std 10.05, range [53.0, 90.06]

Secondary structure (DSSP, 8-state):
-HHHHHHHHHHHHHHHHTTTSEEEEEEETTEEEEEEEE--TTS-HHHHHHHHHHHHHHHHTTTEEEEEEEEEE-TTSPEEEEEEEEE--

Organism: NCBI:txid469621

Sequence (89 aa):
MEVRMKLEDLFSLKKELSYDYEVIFQLNNKTVTILVTDEDEEGDEIEFSYKLNLLINLAEQYNYSLDKVTEFATCEADDITMLIFKRDR